Protein AF-A0A7R8WYQ8-F1 (afdb_monomer_lite)

Radius of gyration: 21.0 Å; chains: 1; bounding box: 59×42×38 Å

Secondary structure (DSSP, 8-state):
-HHHHSSTTSSSB---HHHHHHHHHHTTT-EEEEES-TTSHHHHHHHHTT-SSEEEEEE-STTHHHHTTTSEEE--TTS--S-TTSSTTSTTTTT--------PPP--HHHHHHHHHHHHHHHHHHHHHHHHHHHHTT----SEEEE----B---

Organism: NCBI: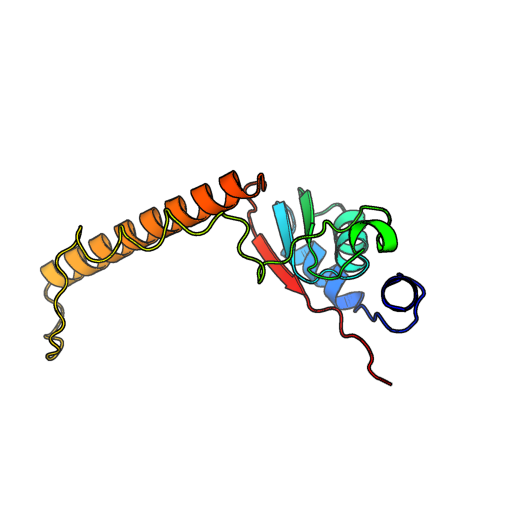txid163714

Sequence (155 aa):
WCAELSGKDSGFHGYNEPLAKALSTFLAGKRVASFGDGPGQYQQLVTEEGKVLSYAAFDGAPFAEQTSENRVKFLDLAIPHDSPEEVAMVLPQKFGLTQSGDIVPALSPAWVGLILYLWKHSVEFLRTVIQDFVSQFGLEVFDWIVSLEVAEHIP

pLDDT: mean 72.17, std 18.68, range [36.12, 96.62]

Structure (mmCIF, N/CA/C/O backbone):
data_AF-A0A7R8WYQ8-F1
#
_entry.id   AF-A0A7R8WYQ8-F1
#
loop_
_atom_site.group_PDB
_atom_site.id
_atom_site.type_symbol
_atom_site.label_atom_id
_atom_site.label_alt_id
_atom_site.label_comp_id
_atom_site.label_asym_id
_atom_site.label_entity_id
_atom_site.label_seq_id
_atom_site.pdbx_PDB_ins_code
_atom_site.Cartn_x
_atom_site.Cartn_y
_atom_site.Cartn_z
_atom_site.occupancy
_atom_site.B_iso_or_equiv
_atom_site.auth_seq_id
_atom_site.auth_comp_id
_atom_site.auth_asym_id
_atom_site.auth_atom_id
_atom_site.pdbx_PDB_model_num
ATOM 1 N N . TRP A 1 1 ? 11.428 -7.284 -20.205 1.00 46.03 1 TRP A N 1
ATOM 2 C CA . TRP A 1 1 ? 10.316 -6.371 -20.538 1.00 46.03 1 TRP A CA 1
ATOM 3 C C . TRP A 1 1 ? 9.555 -5.904 -19.303 1.00 46.03 1 TRP A C 1
ATOM 5 O O . TRP A 1 1 ? 9.931 -4.848 -18.826 1.00 46.03 1 TRP A O 1
ATOM 15 N N . CYS A 1 2 ? 8.608 -6.658 -18.708 1.00 52.94 2 CYS A N 1
ATOM 16 C CA . CYS A 1 2 ? 7.903 -6.198 -17.488 1.00 52.94 2 CYS A CA 1
ATOM 17 C C . CYS A 1 2 ? 8.869 -5.839 -16.348 1.00 52.94 2 CYS A C 1
ATOM 19 O O . CYS A 1 2 ? 8.873 -4.708 -15.906 1.00 52.94 2 CYS A O 1
ATOM 21 N N . ALA A 1 3 ? 9.803 -6.717 -15.968 1.00 55.59 3 ALA A N 1
ATOM 22 C CA . ALA A 1 3 ? 10.759 -6.404 -14.896 1.00 55.59 3 ALA A CA 1
ATOM 23 C C . ALA A 1 3 ? 11.669 -5.178 -15.165 1.00 55.59 3 ALA A C 1
ATOM 25 O O . ALA A 1 3 ? 12.119 -4.534 -14.225 1.00 55.59 3 ALA A O 1
ATOM 26 N N . GLU A 1 4 ? 11.937 -4.841 -16.433 1.00 59.12 4 GLU A N 1
ATOM 27 C CA . GLU A 1 4 ? 12.765 -3.679 -16.806 1.00 59.12 4 GLU A CA 1
ATOM 28 C C . GLU A 1 4 ? 11.949 -2.378 -16.821 1.00 59.12 4 GLU A C 1
ATOM 30 O O . GLU A 1 4 ? 12.464 -1.327 -16.448 1.00 59.12 4 GLU A O 1
ATOM 35 N N . LEU A 1 5 ? 10.673 -2.447 -17.217 1.00 60.09 5 LEU A N 1
ATOM 36 C CA . LEU A 1 5 ? 9.752 -1.307 -17.226 1.00 60.09 5 LEU A CA 1
ATOM 37 C C . LEU A 1 5 ? 9.118 -1.043 -15.859 1.00 60.09 5 LEU A C 1
ATOM 39 O O . LEU A 1 5 ? 8.778 0.094 -15.574 1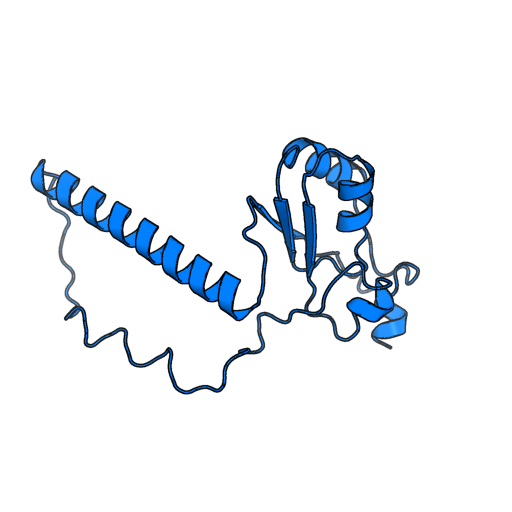.00 60.09 5 LEU A O 1
ATOM 43 N N . SER A 1 6 ? 8.980 -2.061 -15.012 1.00 59.41 6 SER A N 1
ATOM 44 C CA . SER A 1 6 ? 8.359 -1.979 -13.682 1.00 59.41 6 SER A CA 1
ATOM 45 C C . SER A 1 6 ? 9.353 -1.635 -12.567 1.00 59.41 6 SER A C 1
ATOM 47 O O . SER A 1 6 ? 8.991 -1.578 -11.394 1.00 59.41 6 SER A O 1
ATOM 49 N N . GLY A 1 7 ? 10.630 -1.433 -12.909 1.00 61.38 7 GLY A N 1
ATOM 50 C CA . GLY A 1 7 ? 11.654 -1.004 -11.961 1.00 61.38 7 GLY A CA 1
ATOM 51 C C . GLY A 1 7 ? 11.458 0.448 -11.520 1.00 61.38 7 GLY A C 1
ATOM 52 O O . GLY A 1 7 ? 10.982 1.285 -12.289 1.00 61.38 7 GLY A O 1
ATOM 53 N N . LYS A 1 8 ? 11.896 0.774 -10.297 1.00 62.09 8 LYS A N 1
ATOM 54 C CA . LYS A 1 8 ? 11.828 2.140 -9.739 1.00 62.09 8 LYS A CA 1
ATOM 55 C C . LYS A 1 8 ? 12.514 3.205 -10.613 1.00 62.09 8 LYS A C 1
ATOM 57 O O . LYS A 1 8 ? 12.090 4.353 -10.611 1.00 62.09 8 LYS A O 1
ATOM 62 N N . ASP A 1 9 ? 13.531 2.799 -11.374 1.00 66.56 9 ASP A N 1
ATOM 63 C CA . ASP A 1 9 ? 14.358 3.667 -12.224 1.00 66.56 9 ASP A CA 1
ATOM 64 C C . ASP A 1 9 ? 13.934 3.640 -13.705 1.00 66.56 9 ASP A C 1
ATOM 66 O O . ASP A 1 9 ? 14.613 4.195 -14.566 1.00 66.56 9 ASP A O 1
ATOM 70 N N . SER A 1 10 ? 12.817 2.981 -14.025 1.00 67.06 10 SER A N 1
ATOM 71 C CA . SER A 1 10 ? 12.363 2.752 -15.402 1.00 67.06 10 SER A CA 1
ATOM 72 C C . SER A 1 10 ? 11.957 4.025 -16.154 1.00 67.06 10 SER A C 1
ATOM 74 O O . SER A 1 10 ? 11.837 4.002 -17.374 1.00 67.06 10 SER A O 1
ATOM 76 N N . GLY A 1 11 ? 11.715 5.138 -15.452 1.00 62.47 11 GLY A N 1
ATOM 77 C CA . GLY A 1 11 ? 11.169 6.372 -16.031 1.00 62.47 11 GLY A CA 1
ATOM 78 C C . GLY A 1 11 ? 9.687 6.283 -16.425 1.00 62.47 11 GLY A C 1
ATOM 79 O O . GLY A 1 11 ? 9.088 7.307 -16.737 1.00 62.47 11 GLY A O 1
ATOM 80 N N . PHE A 1 12 ? 9.083 5.091 -16.361 1.00 66.38 12 PHE A N 1
ATOM 81 C CA . PHE A 1 12 ? 7.672 4.843 -16.674 1.00 66.38 12 PHE A CA 1
ATOM 82 C C . PHE A 1 12 ? 6.752 4.980 -15.456 1.00 66.38 12 PHE A C 1
ATOM 84 O O . PHE A 1 12 ? 5.539 5.035 -15.621 1.00 66.38 12 PHE A O 1
ATOM 91 N N . HIS A 1 13 ? 7.326 5.074 -14.253 1.00 67.06 13 HIS A N 1
ATOM 92 C CA . HIS A 1 13 ? 6.603 5.146 -12.987 1.00 67.06 13 HIS A CA 1
ATOM 93 C C . HIS A 1 13 ? 6.766 6.534 -12.369 1.00 67.06 13 HIS A C 1
ATOM 95 O O . HIS A 1 13 ? 7.844 6.898 -11.895 1.00 67.06 13 HIS A O 1
ATOM 101 N N . GLY A 1 14 ? 5.691 7.319 -12.396 1.00 69.12 14 GLY A N 1
ATOM 102 C CA . GLY A 1 14 ? 5.632 8.627 -11.753 1.00 69.12 14 GLY A CA 1
ATOM 103 C C . GLY A 1 14 ? 4.921 8.551 -10.406 1.00 69.12 14 GLY A C 1
ATOM 104 O O . GLY A 1 14 ? 3.852 7.963 -10.299 1.00 69.12 14 GLY A O 1
ATOM 105 N N . TYR A 1 15 ? 5.471 9.204 -9.387 1.00 81.19 15 TYR A N 1
ATOM 106 C CA . TYR A 1 15 ? 4.774 9.438 -8.122 1.00 81.19 15 TYR A CA 1
ATOM 107 C C . TYR A 1 15 ? 4.654 10.939 -7.856 1.00 81.19 15 TYR A C 1
ATOM 109 O O . TYR A 1 15 ? 5.427 11.754 -8.361 1.00 81.19 15 TYR A O 1
ATOM 117 N N . ASN A 1 16 ? 3.670 11.316 -7.043 1.00 87.12 16 ASN A N 1
ATOM 118 C CA . ASN A 1 16 ? 3.456 12.698 -6.628 1.00 87.12 16 ASN A CA 1
ATOM 119 C C . ASN A 1 16 ? 3.877 12.872 -5.161 1.00 87.12 16 ASN A C 1
ATOM 121 O O . ASN A 1 16 ? 3.155 12.470 -4.249 1.00 87.12 16 ASN A O 1
ATOM 125 N N . GLU A 1 17 ? 5.049 13.468 -4.932 1.00 88.12 17 GLU A N 1
ATOM 126 C CA . GLU A 1 17 ? 5.598 13.685 -3.585 1.00 88.12 17 GLU A CA 1
ATOM 127 C C . GLU A 1 17 ? 4.689 14.556 -2.687 1.00 88.12 17 GLU A C 1
ATOM 129 O O . GLU A 1 17 ? 4.436 14.155 -1.547 1.00 88.12 17 GLU A O 1
ATOM 134 N N . PRO A 1 18 ? 4.104 15.684 -3.158 1.00 91.94 18 PRO A N 1
ATOM 135 C CA . PRO A 1 18 ? 3.116 16.423 -2.368 1.00 91.94 18 PRO A CA 1
ATOM 136 C C . PRO A 1 18 ? 1.927 15.569 -1.912 1.00 91.94 18 PRO A C 1
ATOM 138 O O . PRO A 1 18 ? 1.482 15.699 -0.769 1.00 91.94 18 PRO A O 1
ATOM 141 N N . LEU A 1 19 ? 1.431 14.678 -2.774 1.00 91.00 19 LEU A N 1
ATOM 142 C CA . LEU A 1 19 ? 0.369 13.740 -2.424 1.00 91.00 19 LEU A CA 1
ATOM 143 C C . LEU A 1 19 ? 0.848 12.730 -1.378 1.00 91.00 19 LEU A C 1
ATOM 145 O O . LEU A 1 19 ? 0.148 12.533 -0.390 1.00 91.00 19 LEU A O 1
ATOM 149 N N . ALA A 1 20 ? 2.038 12.144 -1.536 1.00 91.56 20 ALA A N 1
ATOM 150 C CA . ALA A 1 20 ? 2.604 11.220 -0.548 1.00 91.56 20 ALA A CA 1
ATOM 151 C C . ALA A 1 20 ? 2.707 11.872 0.844 1.00 91.56 20 ALA A C 1
ATOM 153 O O . ALA A 1 20 ? 2.330 11.277 1.855 1.00 91.56 20 ALA A O 1
ATOM 154 N N . LYS A 1 21 ? 3.113 13.144 0.898 1.00 92.25 21 LYS A N 1
ATOM 155 C CA . LYS A 1 21 ? 3.186 13.922 2.142 1.00 92.25 21 LYS A CA 1
ATOM 156 C C . LYS A 1 21 ? 1.816 14.253 2.739 1.00 92.25 21 LYS A C 1
ATOM 158 O O . LYS A 1 21 ? 1.637 14.246 3.962 1.00 92.25 21 LYS A O 1
ATOM 163 N N . ALA A 1 22 ? 0.834 14.558 1.894 1.00 94.38 22 ALA A N 1
ATOM 164 C CA . ALA A 1 22 ? -0.541 14.747 2.341 1.00 94.38 22 ALA A CA 1
ATOM 165 C C . ALA A 1 22 ? -1.109 13.439 2.916 1.00 94.38 22 ALA A C 1
ATOM 167 O O . ALA A 1 22 ? -1.701 13.451 3.997 1.00 94.38 22 ALA A O 1
ATOM 168 N N . LEU A 1 23 ? -0.852 12.310 2.249 1.00 94.12 23 LEU A N 1
ATOM 169 C CA . LEU A 1 23 ? -1.259 10.976 2.688 1.00 94.12 23 LEU A CA 1
ATOM 170 C C . LEU A 1 23 ? -0.614 10.587 4.019 1.00 94.12 23 LEU A C 1
ATOM 172 O O . LEU A 1 23 ? -1.329 10.132 4.907 1.00 94.12 23 LEU A O 1
ATOM 176 N N . SER A 1 24 ? 0.686 10.829 4.218 1.00 94.44 24 SER A N 1
ATOM 177 C CA . SER A 1 24 ? 1.352 10.517 5.494 1.00 94.44 24 SER A CA 1
ATOM 178 C C . SER A 1 24 ? 0.747 11.274 6.677 1.00 94.44 24 SER A C 1
ATOM 180 O O . SER A 1 24 ? 0.675 10.760 7.792 1.00 94.44 24 SER A O 1
ATOM 182 N N . THR A 1 25 ? 0.260 12.491 6.432 1.00 95.81 25 THR A N 1
ATOM 183 C CA . THR A 1 25 ? -0.416 13.305 7.446 1.00 95.81 25 THR A CA 1
ATOM 184 C C . THR A 1 25 ? -1.851 12.834 7.674 1.00 95.81 25 THR A C 1
ATOM 186 O O . THR A 1 25 ? -2.281 12.711 8.819 1.00 95.81 25 THR A O 1
ATOM 189 N N . PHE A 1 26 ? -2.587 12.542 6.603 1.00 96.38 26 PHE A N 1
ATOM 190 C CA . PHE A 1 26 ? -3.966 12.060 6.677 1.00 96.38 26 PHE A CA 1
ATOM 191 C C . PHE A 1 26 ? -4.072 10.686 7.358 1.00 96.38 26 PHE A C 1
ATOM 193 O O . PHE A 1 26 ? -4.972 10.457 8.165 1.00 96.38 26 PHE A O 1
ATOM 200 N N . LEU A 1 27 ? -3.125 9.791 7.074 1.00 96.25 27 LEU A N 1
ATOM 201 C CA . LEU A 1 27 ? -3.077 8.415 7.576 1.00 96.25 27 LEU A CA 1
ATOM 202 C C . LEU A 1 27 ? -2.318 8.288 8.908 1.00 96.25 27 LEU A C 1
ATOM 204 O O . LEU A 1 27 ? -2.030 7.177 9.354 1.00 96.25 27 LEU A O 1
ATOM 208 N N . ALA A 1 28 ? -1.986 9.402 9.565 1.00 96.62 28 ALA A N 1
ATOM 209 C CA . ALA A 1 28 ? -1.236 9.382 10.814 1.00 96.62 28 ALA A CA 1
ATOM 210 C C . ALA A 1 28 ? -1.923 8.506 11.884 1.00 96.62 28 ALA A C 1
ATOM 212 O O . ALA A 1 28 ? -3.128 8.606 12.137 1.00 96.62 28 ALA A O 1
ATOM 213 N N . GLY A 1 29 ? -1.144 7.632 12.522 1.00 96.31 29 GLY A N 1
ATOM 214 C CA . GLY A 1 29 ? -1.619 6.697 13.539 1.00 96.31 29 GLY A CA 1
ATOM 215 C C . GLY A 1 29 ? -2.487 5.554 13.000 1.00 96.31 29 GLY A C 1
ATOM 216 O O . GLY A 1 29 ? -3.254 4.982 13.775 1.00 96.31 29 GLY A O 1
ATOM 217 N N . LYS A 1 30 ? -2.419 5.236 11.700 1.00 96.31 30 LYS A N 1
ATOM 218 C CA . LYS A 1 30 ? -3.192 4.155 11.062 1.00 96.31 30 LYS A CA 1
ATOM 219 C C . LYS A 1 30 ? -2.299 3.032 10.547 1.00 96.31 30 LYS A C 1
ATOM 221 O O . LYS A 1 30 ? -1.163 3.279 10.149 1.00 96.31 30 LYS A O 1
ATOM 226 N N . ARG A 1 31 ? -2.836 1.814 10.539 1.00 93.69 31 ARG A N 1
ATOM 227 C CA . ARG A 1 31 ? -2.328 0.666 9.776 1.00 93.69 31 ARG A CA 1
ATOM 228 C C . ARG A 1 31 ? -2.969 0.690 8.396 1.00 93.69 31 ARG A C 1
ATOM 230 O O . ARG A 1 31 ? -4.198 0.736 8.304 1.00 93.69 31 ARG A O 1
ATOM 237 N N . VAL A 1 32 ? -2.163 0.703 7.347 1.00 94.44 32 VAL A N 1
ATOM 238 C CA . VAL A 1 32 ? -2.617 0.984 5.981 1.00 94.44 32 VAL A CA 1
ATOM 239 C C . VAL A 1 32 ? -2.293 -0.187 5.065 1.00 94.44 32 VAL A C 1
ATOM 241 O O . VAL A 1 32 ? -1.165 -0.671 5.075 1.00 94.44 32 VAL A O 1
ATOM 244 N N . ALA A 1 33 ? -3.263 -0.602 4.253 1.00 93.81 33 ALA A N 1
ATOM 245 C CA . ALA A 1 33 ? -3.014 -1.401 3.058 1.00 93.81 33 ALA A CA 1
ATOM 246 C C . ALA A 1 33 ? -3.097 -0.514 1.816 1.00 93.81 33 ALA A C 1
ATOM 248 O O . ALA A 1 33 ? -4.070 0.227 1.666 1.00 93.81 33 ALA A O 1
ATOM 249 N N . SER A 1 34 ? -2.111 -0.616 0.931 1.00 93.12 34 SER A N 1
ATOM 250 C CA . SER A 1 34 ? -2.115 0.016 -0.388 1.00 93.12 34 SER A CA 1
ATOM 251 C C . SER A 1 34 ? -2.177 -1.038 -1.484 1.00 93.12 34 SER A C 1
ATOM 253 O O . SER A 1 34 ? -1.436 -2.016 -1.424 1.00 93.12 34 SER A O 1
ATOM 255 N N . PHE A 1 35 ? -3.050 -0.839 -2.469 1.00 91.81 35 PHE A N 1
ATOM 256 C CA . PHE A 1 35 ? -3.192 -1.694 -3.649 1.00 91.81 35 PHE A CA 1
ATOM 257 C C . PHE A 1 35 ? -2.896 -0.892 -4.922 1.00 91.81 35 PHE A C 1
ATOM 259 O O . PHE A 1 35 ? -3.425 0.212 -5.080 1.00 91.81 35 PHE A O 1
ATOM 266 N N . GLY A 1 36 ? -2.102 -1.471 -5.826 1.00 89.25 36 GLY A N 1
ATOM 267 C CA . GLY A 1 36 ? -1.607 -0.802 -7.040 1.00 89.25 36 GLY A CA 1
ATOM 268 C C . GLY A 1 36 ? -0.309 -0.020 -6.815 1.00 89.25 36 GLY A C 1
ATOM 269 O O . GLY A 1 36 ? 0.009 0.903 -7.557 1.00 89.25 36 GLY A O 1
ATOM 270 N N . ASP A 1 37 ? 0.439 -0.352 -5.758 1.00 89.38 37 ASP A N 1
ATOM 271 C CA . ASP A 1 37 ? 1.546 0.477 -5.269 1.00 89.38 37 ASP A CA 1
ATOM 272 C C . ASP A 1 37 ? 2.791 0.475 -6.182 1.00 89.38 37 ASP A C 1
ATOM 274 O O . ASP A 1 37 ? 3.771 1.186 -5.916 1.00 89.38 37 ASP A O 1
ATOM 278 N N . GLY A 1 38 ? 2.770 -0.320 -7.254 1.00 88.00 38 GLY A N 1
ATOM 279 C CA . GLY A 1 38 ? 3.793 -0.386 -8.282 1.00 88.00 38 GLY A CA 1
ATOM 280 C C . GLY A 1 38 ? 5.180 -0.693 -7.697 1.00 88.00 38 GLY A C 1
ATOM 281 O O . GLY A 1 38 ? 5.352 -1.704 -7.013 1.00 88.00 38 GLY A O 1
ATOM 282 N N . PRO A 1 39 ? 6.200 0.162 -7.915 1.00 87.25 39 PRO A N 1
ATOM 283 C CA . PRO A 1 39 ? 7.541 -0.031 -7.358 1.00 87.25 39 PRO A CA 1
ATOM 284 C C . PRO A 1 39 ? 7.653 0.325 -5.862 1.00 87.25 39 PRO A C 1
ATOM 286 O O . PRO A 1 39 ? 8.732 0.165 -5.271 1.00 87.25 39 PRO A O 1
ATOM 289 N N . GLY A 1 40 ? 6.573 0.817 -5.242 1.00 90.56 40 GLY A N 1
ATOM 290 C CA . GLY A 1 40 ? 6.482 1.094 -3.808 1.00 90.56 40 GLY A CA 1
ATOM 291 C C . GLY A 1 40 ? 6.966 2.478 -3.372 1.00 90.56 40 GLY A C 1
ATOM 292 O O . GLY A 1 40 ? 7.331 2.649 -2.210 1.00 90.56 40 GLY A O 1
ATOM 293 N N . GLN A 1 41 ? 7.002 3.484 -4.254 1.00 90.25 41 GLN A N 1
ATOM 294 C CA . GLN A 1 41 ? 7.431 4.839 -3.868 1.00 90.25 41 GLN A CA 1
ATOM 295 C C . GLN A 1 41 ? 6.486 5.484 -2.846 1.00 90.25 41 GLN A C 1
ATOM 297 O O . GLN A 1 41 ? 6.953 6.172 -1.938 1.00 90.25 41 GLN A O 1
ATOM 302 N N . TYR A 1 42 ? 5.173 5.251 -2.949 1.00 91.88 42 TYR A N 1
ATOM 303 C CA . TYR A 1 42 ? 4.225 5.734 -1.942 1.00 91.88 42 TYR A CA 1
ATOM 304 C C . TYR A 1 42 ? 4.446 5.051 -0.594 1.00 91.88 42 TYR A C 1
ATOM 306 O O . TYR A 1 42 ? 4.560 5.759 0.408 1.00 91.88 42 TYR A O 1
ATOM 314 N N . GLN A 1 43 ? 4.597 3.723 -0.563 1.00 93.19 43 GLN A N 1
ATOM 315 C CA . GLN A 1 43 ? 4.976 2.997 0.651 1.00 93.19 43 GLN A CA 1
ATOM 316 C C . GLN A 1 43 ? 6.239 3.574 1.292 1.00 93.19 43 GLN A C 1
ATOM 318 O O . GLN A 1 43 ? 6.233 3.860 2.491 1.00 93.19 43 GLN A O 1
ATOM 323 N N . GLN A 1 44 ? 7.294 3.796 0.505 1.00 92.44 44 GLN A N 1
ATOM 324 C CA . GLN A 1 44 ? 8.548 4.354 1.000 1.00 92.44 44 GLN A CA 1
ATOM 325 C C . GLN A 1 44 ? 8.335 5.740 1.626 1.00 92.44 44 GLN A C 1
ATOM 327 O O . GLN A 1 44 ? 8.597 5.923 2.814 1.00 92.44 44 GLN A O 1
ATOM 332 N N . LEU A 1 45 ? 7.797 6.697 0.867 1.00 92.00 45 LEU A N 1
ATOM 333 C CA . LEU A 1 45 ? 7.657 8.088 1.312 1.00 92.00 45 LEU A CA 1
ATOM 334 C C . LEU A 1 45 ? 6.690 8.240 2.493 1.00 92.00 45 LEU A C 1
ATOM 336 O O . LEU A 1 45 ? 6.938 9.019 3.414 1.00 92.00 45 LEU A O 1
ATOM 340 N N . VAL A 1 46 ? 5.579 7.499 2.489 1.00 93.44 46 VAL A N 1
ATOM 341 C CA . VAL A 1 46 ? 4.598 7.547 3.581 1.00 93.44 46 VAL A CA 1
ATOM 342 C C . VAL A 1 46 ? 5.178 6.948 4.864 1.00 93.44 46 VAL A C 1
ATOM 344 O O . VAL A 1 46 ? 4.907 7.465 5.952 1.00 93.44 46 VAL A O 1
ATOM 347 N N . THR A 1 47 ? 5.991 5.895 4.751 1.00 92.62 47 THR A N 1
ATOM 348 C CA . THR A 1 47 ? 6.614 5.235 5.907 1.00 92.62 47 THR A CA 1
ATOM 349 C C . THR A 1 47 ? 7.794 6.038 6.460 1.00 92.62 47 THR A C 1
ATOM 351 O O . THR A 1 47 ? 7.925 6.149 7.678 1.00 92.62 47 THR A O 1
ATOM 354 N N . GLU A 1 48 ? 8.615 6.656 5.604 1.00 92.62 48 GLU A N 1
ATOM 355 C CA . GLU A 1 48 ? 9.765 7.490 6.006 1.00 92.62 48 GLU A CA 1
ATOM 356 C C . GLU A 1 48 ? 9.361 8.708 6.852 1.00 92.62 48 GLU A C 1
ATOM 358 O O . GLU A 1 48 ? 10.098 9.115 7.750 1.00 92.62 48 GLU A O 1
ATOM 363 N N . GLU A 1 49 ? 8.163 9.255 6.635 1.00 89.75 49 GLU A N 1
ATOM 364 C CA . GLU A 1 49 ? 7.603 10.331 7.465 1.00 89.75 49 GLU A CA 1
ATOM 365 C C . GLU A 1 49 ? 7.315 9.889 8.916 1.00 89.75 49 GLU A C 1
ATOM 367 O O . GLU A 1 49 ? 7.129 10.739 9.789 1.00 89.75 49 GLU A O 1
ATOM 372 N N . GLY A 1 50 ? 7.254 8.579 9.193 1.00 88.56 50 GLY A N 1
ATOM 373 C CA . GLY A 1 50 ? 7.133 8.014 10.544 1.00 88.56 50 GLY A CA 1
ATOM 374 C C . GLY A 1 50 ? 5.793 8.268 11.243 1.00 88.56 50 GLY A C 1
ATOM 375 O O . GLY A 1 50 ? 5.690 8.118 12.460 1.00 88.56 50 GLY A O 1
ATOM 376 N N . LYS A 1 51 ? 4.766 8.693 10.498 1.00 93.38 51 LYS A N 1
ATOM 377 C CA . LYS A 1 51 ? 3.447 9.060 11.045 1.00 93.38 51 LYS A CA 1
ATOM 378 C C . LYS A 1 51 ? 2.458 7.899 11.075 1.00 93.38 51 LYS A C 1
ATOM 380 O O . LYS A 1 51 ? 1.561 7.901 11.915 1.00 93.38 51 LYS A O 1
ATOM 385 N N . VAL A 1 52 ? 2.577 6.942 10.156 1.00 95.31 52 VAL A N 1
ATOM 386 C CA . VAL A 1 52 ? 1.707 5.754 10.074 1.00 95.31 52 VAL A CA 1
ATOM 387 C C . VAL A 1 52 ? 2.173 4.667 11.052 1.00 95.31 52 VAL A C 1
ATOM 389 O O . VAL A 1 52 ? 3.349 4.613 11.396 1.00 95.31 52 VAL A O 1
ATOM 392 N N . LEU A 1 53 ? 1.262 3.805 11.518 1.00 93.62 53 LEU A N 1
ATOM 393 C CA . LEU A 1 53 ? 1.610 2.676 12.400 1.00 93.62 53 LEU A CA 1
ATOM 394 C C . LEU A 1 53 ? 2.215 1.504 11.618 1.00 93.62 53 LEU A C 1
ATOM 396 O O . LEU A 1 53 ? 3.198 0.917 12.059 1.00 93.62 53 LEU A O 1
ATOM 400 N N . SER A 1 54 ? 1.618 1.163 10.476 1.00 93.75 54 SER A N 1
ATOM 401 C CA . SER A 1 54 ? 2.140 0.190 9.511 1.00 93.75 54 SER A CA 1
ATOM 402 C C . SER A 1 54 ? 1.648 0.542 8.108 1.00 93.75 54 SER A C 1
ATOM 404 O O . SER A 1 54 ? 0.614 1.201 7.953 1.00 93.75 54 SER A O 1
ATOM 406 N N . TYR A 1 55 ? 2.392 0.109 7.092 1.00 94.69 55 TYR A N 1
ATOM 407 C CA . TYR A 1 55 ? 2.023 0.261 5.689 1.00 94.69 55 TYR A CA 1
ATOM 408 C C . TYR A 1 55 ? 2.390 -1.020 4.933 1.00 94.69 55 TYR A C 1
ATOM 410 O O . TYR A 1 55 ? 3.570 -1.319 4.735 1.00 94.69 55 TYR A O 1
ATOM 418 N N . ALA A 1 56 ? 1.381 -1.784 4.521 1.00 94.19 56 ALA A N 1
ATOM 419 C CA . ALA A 1 56 ? 1.537 -2.935 3.642 1.00 94.19 56 ALA A CA 1
ATOM 420 C C . ALA A 1 56 ? 1.176 -2.534 2.211 1.00 94.19 56 ALA A C 1
ATOM 422 O O . ALA A 1 56 ? 0.118 -1.954 1.980 1.00 94.19 56 ALA A O 1
ATOM 423 N N . ALA A 1 57 ? 2.046 -2.853 1.263 1.00 93.56 57 ALA A N 1
ATOM 424 C CA . ALA A 1 57 ? 1.863 -2.526 -0.142 1.00 93.56 57 ALA A CA 1
ATOM 425 C C . ALA A 1 57 ? 1.660 -3.793 -0.969 1.00 93.56 57 ALA A C 1
ATOM 427 O O . ALA A 1 57 ? 2.357 -4.791 -0.759 1.00 93.56 57 ALA A O 1
ATOM 428 N N . PHE A 1 58 ? 0.724 -3.727 -1.908 1.00 92.62 58 PHE A N 1
ATOM 429 C CA . PHE A 1 58 ? 0.317 -4.821 -2.774 1.00 92.62 58 PHE A CA 1
ATOM 430 C C . PHE A 1 58 ? 0.203 -4.355 -4.221 1.00 92.62 58 PHE A C 1
ATOM 432 O O . PHE A 1 58 ? -0.263 -3.244 -4.486 1.00 92.62 58 PHE A O 1
ATOM 439 N N . ASP A 1 59 ? 0.574 -5.226 -5.153 1.00 90.75 59 ASP A N 1
ATOM 440 C CA . ASP A 1 59 ? 0.414 -4.979 -6.583 1.00 90.75 59 ASP A CA 1
ATOM 441 C C . ASP A 1 59 ? 0.176 -6.284 -7.358 1.00 90.75 59 ASP A C 1
ATOM 443 O O . ASP A 1 59 ? 0.675 -7.348 -6.979 1.00 90.75 59 ASP A O 1
ATOM 447 N N . GLY A 1 60 ? -0.611 -6.201 -8.431 1.00 88.69 60 GLY A N 1
ATOM 448 C CA . GLY A 1 60 ? -0.917 -7.326 -9.318 1.00 88.69 60 GLY A CA 1
ATOM 449 C C . GLY A 1 60 ? 0.133 -7.550 -10.411 1.00 88.69 60 GLY A C 1
ATOM 450 O O . GLY A 1 60 ? 0.044 -8.529 -11.151 1.00 88.69 60 GLY A O 1
ATOM 451 N N . ALA A 1 61 ? 1.131 -6.673 -10.541 1.00 85.56 61 ALA A N 1
ATOM 452 C CA . ALA A 1 61 ? 2.200 -6.799 -11.516 1.00 85.56 61 ALA A CA 1
ATOM 453 C C . ALA A 1 61 ? 3.064 -8.037 -11.216 1.00 85.56 61 ALA A C 1
ATOM 455 O O . ALA A 1 61 ? 3.641 -8.157 -10.125 1.00 85.56 61 ALA A O 1
ATOM 456 N N . PRO A 1 62 ? 3.237 -8.952 -12.188 1.00 79.56 62 PRO A N 1
ATOM 457 C CA . PRO A 1 62 ? 4.214 -10.023 -12.069 1.00 79.56 62 PRO A CA 1
ATOM 458 C C . PRO A 1 62 ? 5.582 -9.408 -11.755 1.00 79.56 62 PRO A C 1
ATOM 460 O O . PRO A 1 62 ? 6.006 -8.479 -12.439 1.00 79.56 62 PRO A O 1
ATOM 463 N N . PHE A 1 63 ? 6.271 -9.931 -10.737 1.00 83.38 63 PHE A N 1
ATOM 464 C CA . PHE A 1 63 ? 7.573 -9.447 -10.248 1.00 83.38 63 PHE A CA 1
ATOM 465 C C . PHE A 1 63 ? 7.564 -8.186 -9.367 1.00 83.38 63 PHE A C 1
ATOM 467 O O . PHE A 1 63 ? 8.655 -7.725 -9.033 1.00 83.38 63 PHE A O 1
ATOM 474 N N . ALA A 1 64 ? 6.405 -7.686 -8.916 1.00 84.50 64 ALA A N 1
ATOM 475 C CA . ALA A 1 64 ? 6.321 -6.539 -7.996 1.00 84.50 64 ALA A CA 1
ATOM 476 C C . ALA A 1 64 ? 7.274 -6.657 -6.788 1.00 84.50 64 ALA A C 1
ATOM 478 O O . ALA A 1 64 ? 7.973 -5.708 -6.442 1.00 84.50 64 ALA A O 1
ATOM 479 N N . GLU A 1 65 ? 7.397 -7.847 -6.195 1.00 88.25 65 GLU A N 1
ATOM 480 C CA . GLU A 1 65 ? 8.329 -8.102 -5.086 1.00 88.25 65 GLU A CA 1
ATOM 481 C C . GLU A 1 65 ? 9.794 -7.919 -5.487 1.00 88.25 65 GLU A C 1
ATOM 483 O O . GLU A 1 65 ? 10.590 -7.356 -4.742 1.00 88.25 65 GLU A O 1
ATOM 488 N N . GLN A 1 66 ? 10.174 -8.356 -6.684 1.00 86.62 66 GLN A N 1
ATOM 489 C CA . GLN A 1 66 ? 11.557 -8.281 -7.150 1.00 86.62 66 GLN A CA 1
ATOM 490 C C . GLN A 1 66 ? 11.924 -6.850 -7.544 1.00 86.62 66 GLN A C 1
ATOM 492 O O . GLN A 1 66 ? 12.992 -6.363 -7.175 1.00 86.62 66 GLN A O 1
ATOM 497 N N . THR A 1 67 ? 11.036 -6.161 -8.264 1.00 83.94 67 THR A N 1
ATOM 498 C CA . THR A 1 67 ? 11.275 -4.797 -8.760 1.00 83.94 67 THR A CA 1
ATOM 499 C C . THR A 1 67 ? 11.194 -3.746 -7.657 1.00 83.94 67 THR A C 1
ATOM 501 O O . THR A 1 67 ? 11.803 -2.681 -7.777 1.00 83.94 67 THR A O 1
ATOM 504 N N . SER A 1 68 ? 10.502 -4.058 -6.560 1.00 87.19 68 SER A N 1
ATOM 505 C CA . SER A 1 68 ? 10.390 -3.205 -5.377 1.00 87.19 68 SER A CA 1
ATOM 506 C C . SER A 1 68 ? 11.350 -3.582 -4.242 1.00 87.19 68 SER A C 1
ATOM 508 O O . SER A 1 68 ? 11.252 -3.011 -3.161 1.00 87.19 68 SER A O 1
ATOM 510 N N . GLU A 1 69 ? 12.287 -4.519 -4.436 1.00 89.88 69 GLU A N 1
ATOM 511 C CA . GLU A 1 69 ? 13.185 -5.001 -3.366 1.00 89.88 69 GLU A CA 1
ATOM 512 C C . GLU A 1 69 ? 12.409 -5.523 -2.126 1.00 89.88 69 GLU A C 1
ATOM 514 O O . GLU A 1 69 ? 12.819 -5.333 -0.982 1.00 89.88 69 GLU A O 1
ATOM 519 N N . ASN A 1 70 ? 11.282 -6.204 -2.358 1.00 90.50 70 ASN A N 1
ATOM 520 C CA . ASN A 1 70 ? 10.308 -6.729 -1.388 1.00 90.50 70 ASN A CA 1
ATOM 521 C C . ASN A 1 70 ? 9.531 -5.669 -0.591 1.00 90.50 70 ASN A C 1
ATOM 523 O O . ASN A 1 70 ? 8.929 -5.989 0.437 1.00 90.50 70 ASN A O 1
ATOM 527 N N . ARG A 1 71 ? 9.515 -4.414 -1.049 1.00 91.19 71 ARG A N 1
ATOM 528 C CA . ARG A 1 71 ? 8.648 -3.372 -0.480 1.00 91.19 71 ARG A CA 1
ATOM 529 C C . ARG A 1 71 ? 7.168 -3.639 -0.753 1.00 91.19 71 ARG A C 1
ATOM 531 O O . ARG A 1 71 ? 6.342 -3.419 0.129 1.00 91.19 71 ARG A O 1
ATOM 538 N N . VAL A 1 72 ? 6.856 -4.131 -1.948 1.00 91.50 72 VAL A N 1
ATOM 539 C CA . VAL A 1 72 ? 5.499 -4.389 -2.440 1.00 91.50 72 VAL A CA 1
ATOM 540 C C . VAL A 1 72 ? 5.317 -5.886 -2.649 1.00 91.50 72 VAL A C 1
ATOM 542 O O . VAL A 1 72 ? 6.125 -6.517 -3.327 1.00 91.50 72 VAL A O 1
ATOM 545 N N . LYS A 1 73 ? 4.268 -6.459 -2.058 1.00 92.06 73 LYS A N 1
ATOM 546 C CA . LYS A 1 73 ? 3.925 -7.878 -2.192 1.00 92.06 73 LYS A CA 1
ATOM 547 C C . LYS A 1 73 ? 3.087 -8.117 -3.438 1.00 92.06 73 LYS A C 1
ATOM 549 O O . LYS A 1 73 ? 2.223 -7.310 -3.773 1.00 92.06 73 LYS A O 1
ATOM 554 N N . PHE A 1 74 ? 3.294 -9.256 -4.086 1.00 89.94 74 PHE A N 1
ATOM 555 C CA . PHE A 1 74 ? 2.429 -9.661 -5.185 1.00 89.94 74 PHE A CA 1
ATOM 556 C C . PHE A 1 74 ? 1.058 -10.084 -4.644 1.00 89.94 74 PHE A C 1
ATOM 558 O O . PHE A 1 74 ? 0.970 -10.960 -3.782 1.00 89.94 74 PHE A O 1
ATOM 565 N N . LEU A 1 75 ? -0.007 -9.470 -5.153 1.00 87.88 75 LEU A N 1
ATOM 566 C CA . LEU A 1 75 ? -1.385 -9.854 -4.869 1.00 87.88 75 LEU A CA 1
ATOM 567 C C . LEU A 1 75 ? -2.281 -9.440 -6.036 1.00 87.88 75 LEU A C 1
ATOM 569 O O . LEU A 1 75 ? -2.689 -8.286 -6.155 1.00 87.88 75 LEU A O 1
ATOM 573 N N . ASP A 1 76 ? -2.614 -10.410 -6.879 1.00 84.38 76 ASP A N 1
ATOM 574 C CA . ASP A 1 76 ? -3.558 -10.214 -7.973 1.00 84.38 76 ASP A CA 1
ATOM 575 C C . ASP A 1 76 ? -4.982 -10.540 -7.508 1.00 84.38 76 ASP A C 1
ATOM 577 O O . ASP A 1 76 ? -5.361 -11.705 -7.405 1.00 84.38 76 ASP A O 1
ATOM 581 N N . LEU A 1 77 ? -5.781 -9.511 -7.226 1.00 79.56 77 LEU A N 1
ATOM 582 C CA . LEU A 1 77 ? -7.177 -9.667 -6.801 1.00 79.56 77 LEU A CA 1
ATOM 583 C C . LEU A 1 77 ? -8.100 -10.220 -7.903 1.00 79.56 77 LEU A C 1
ATOM 585 O O . LEU A 1 77 ? -9.222 -10.626 -7.597 1.00 79.56 77 LEU A O 1
ATOM 589 N N . ALA A 1 78 ? -7.672 -10.220 -9.169 1.00 78.19 78 ALA A N 1
ATOM 590 C CA . ALA A 1 78 ? -8.448 -10.764 -10.281 1.00 78.19 78 ALA A CA 1
ATOM 591 C C . ALA A 1 78 ? -8.282 -12.284 -10.425 1.00 78.19 78 ALA A C 1
ATOM 593 O O . ALA A 1 78 ? -9.122 -12.937 -11.052 1.00 78.19 78 ALA A O 1
ATOM 594 N N . ILE A 1 79 ? -7.231 -12.858 -9.833 1.00 73.12 79 ILE A N 1
ATOM 595 C CA . ILE A 1 79 ? -7.066 -14.305 -9.749 1.00 73.12 79 ILE A CA 1
ATOM 596 C C . ILE A 1 79 ? -7.836 -14.791 -8.515 1.00 73.12 79 ILE A C 1
ATOM 598 O O . ILE A 1 79 ? -7.534 -14.367 -7.402 1.00 73.12 79 ILE A O 1
ATOM 602 N N . PRO A 1 80 ? -8.836 -15.676 -8.664 1.00 63.84 80 PRO A N 1
ATOM 603 C CA . PRO A 1 80 ? -9.461 -16.307 -7.512 1.00 63.84 80 PRO A CA 1
ATOM 604 C C . PRO A 1 80 ? -8.415 -17.168 -6.797 1.00 63.84 80 PRO A C 1
ATOM 606 O O . PRO A 1 80 ? -7.890 -18.123 -7.367 1.00 63.84 80 PRO A O 1
ATOM 609 N N . HIS A 1 81 ? -8.108 -16.823 -5.548 1.00 55.97 81 HIS A N 1
ATOM 610 C CA . HIS A 1 81 ? -7.107 -17.528 -4.735 1.00 55.97 81 HIS A CA 1
ATOM 611 C C . HIS A 1 81 ? -7.674 -18.746 -3.986 1.00 55.97 81 HIS A C 1
ATOM 613 O O . HIS A 1 81 ? -6.999 -19.305 -3.128 1.00 55.97 81 HIS A O 1
ATOM 619 N N . ASP A 1 82 ? -8.866 -19.210 -4.381 1.00 55.38 82 ASP A N 1
ATOM 620 C CA . ASP A 1 82 ? -9.486 -20.453 -3.918 1.00 55.38 82 ASP A CA 1
ATOM 621 C C . ASP A 1 82 ? -9.727 -21.433 -5.068 1.00 55.38 82 ASP A C 1
ATOM 623 O O . ASP A 1 82 ? -10.193 -21.067 -6.150 1.00 55.38 82 ASP A O 1
ATOM 627 N N . SER A 1 83 ? -9.506 -22.719 -4.794 1.00 42.66 83 SER A N 1
ATOM 628 C CA . SER A 1 83 ? -10.105 -23.806 -5.569 1.00 42.66 83 SER A CA 1
ATOM 629 C C . SER A 1 83 ? -11.640 -23.641 -5.615 1.00 42.66 83 SER A C 1
ATOM 631 O O . SER A 1 83 ? -12.257 -23.426 -4.571 1.00 42.66 83 SER A O 1
ATOM 633 N N . PRO A 1 84 ? -12.283 -23.756 -6.787 1.00 42.16 84 PRO A N 1
ATOM 634 C CA . PRO A 1 84 ? -13.561 -23.098 -7.081 1.00 42.16 84 PRO A CA 1
ATOM 635 C C . PRO A 1 84 ? -14.846 -23.792 -6.570 1.00 42.16 8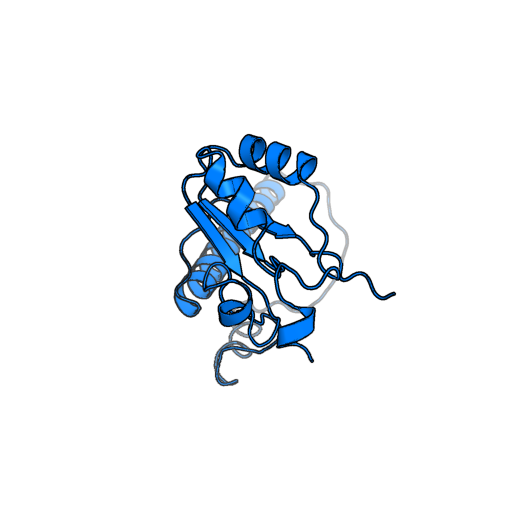4 PRO A C 1
ATOM 637 O O . PRO A 1 84 ? -15.849 -23.757 -7.278 1.00 42.16 84 PRO A O 1
ATOM 640 N N . GLU A 1 85 ? -14.894 -24.397 -5.376 1.00 43.66 85 GLU A N 1
ATOM 641 C CA . GLU A 1 85 ? -16.074 -25.216 -4.999 1.00 43.66 85 GLU A CA 1
ATOM 642 C C . GLU A 1 85 ? -16.924 -24.780 -3.787 1.00 43.66 85 GLU A C 1
ATOM 644 O O . GLU A 1 85 ? -18.095 -25.152 -3.756 1.00 43.66 85 GLU A O 1
ATOM 649 N N . GLU A 1 86 ? -16.479 -23.945 -2.839 1.00 44.69 86 GLU A N 1
ATOM 650 C CA . GLU A 1 86 ? -17.261 -23.792 -1.583 1.00 44.69 86 GLU A CA 1
ATOM 651 C C . GLU A 1 86 ? -18.052 -22.486 -1.378 1.00 44.69 86 GLU A C 1
ATOM 653 O O . GLU A 1 86 ? -18.992 -22.470 -0.581 1.00 44.69 86 GLU A O 1
ATOM 658 N N . VAL A 1 87 ? -17.790 -21.398 -2.110 1.00 45.78 87 VAL A N 1
ATOM 659 C CA . VAL A 1 87 ? -18.375 -20.087 -1.735 1.00 45.78 87 VAL A CA 1
ATOM 660 C C . VAL A 1 87 ? -19.687 -19.753 -2.471 1.00 45.78 87 VAL A C 1
AT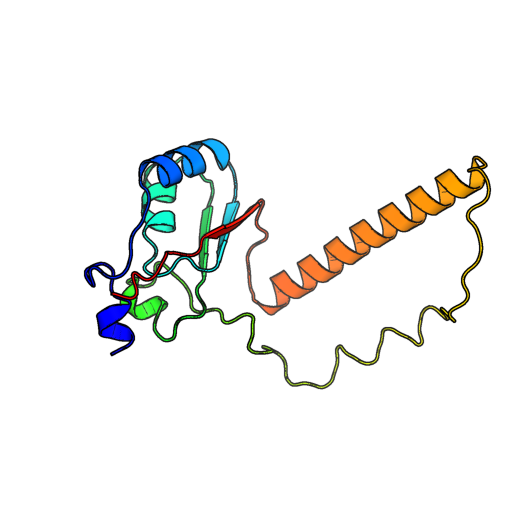OM 662 O O . VAL A 1 87 ? -20.532 -19.021 -1.954 1.00 45.78 87 VAL A O 1
ATOM 665 N N . ALA A 1 88 ? -19.941 -20.335 -3.648 1.00 40.03 88 ALA A N 1
ATOM 666 C CA . ALA A 1 88 ? -21.071 -19.927 -4.494 1.00 40.03 88 ALA A CA 1
ATOM 667 C C . ALA A 1 88 ? -22.434 -20.565 -4.138 1.00 40.03 88 ALA A C 1
ATOM 669 O O . ALA A 1 88 ? -23.468 -20.099 -4.620 1.00 40.03 88 ALA A O 1
ATOM 670 N N . MET A 1 89 ? -22.484 -21.606 -3.296 1.00 36.12 89 MET A N 1
ATOM 671 C CA . MET A 1 89 ? -23.710 -22.404 -3.101 1.00 36.12 89 MET A CA 1
ATOM 672 C C . MET A 1 89 ? -24.497 -22.151 -1.804 1.00 36.12 89 MET A C 1
ATOM 674 O O . MET A 1 89 ? -25.577 -22.716 -1.634 1.00 36.12 89 MET A O 1
ATOM 678 N N . VAL A 1 90 ? -24.031 -21.285 -0.899 1.00 43.19 90 VAL A N 1
ATOM 679 C CA . VAL A 1 90 ? -24.685 -21.099 0.418 1.00 43.19 90 VAL A CA 1
ATOM 680 C C . VAL A 1 90 ? -25.742 -19.979 0.421 1.00 43.19 90 VAL A C 1
ATOM 682 O O . VAL A 1 90 ? -26.595 -19.920 1.310 1.00 43.19 90 VAL A O 1
ATOM 685 N N . LEU A 1 91 ? -25.739 -19.091 -0.577 1.00 43.38 91 LEU A N 1
ATOM 686 C CA . LEU A 1 91 ? -26.427 -17.799 -0.462 1.00 43.38 91 LEU A CA 1
ATOM 687 C C . LEU A 1 91 ? -27.942 -17.792 -0.775 1.00 43.38 91 LEU A C 1
ATOM 689 O O . LEU A 1 91 ? -28.667 -17.123 -0.038 1.00 43.38 91 LEU A O 1
ATOM 693 N N . PRO A 1 92 ? -28.497 -18.535 -1.756 1.00 40.97 92 PRO A N 1
ATOM 694 C CA . PRO A 1 92 ? -29.935 -18.431 -2.046 1.00 40.97 92 PRO A CA 1
ATOM 695 C C . PRO A 1 92 ? -30.839 -19.272 -1.129 1.00 40.97 92 PRO A C 1
ATOM 697 O O . PRO A 1 92 ? -31.998 -18.921 -0.916 1.00 40.97 92 PRO A O 1
ATOM 700 N N . GLN A 1 93 ? -30.346 -20.385 -0.573 1.00 40.06 93 GLN A N 1
ATOM 701 C CA . GLN A 1 93 ? -31.205 -21.340 0.147 1.00 40.06 93 GLN A CA 1
ATOM 702 C C . GLN A 1 93 ? -31.449 -20.983 1.618 1.00 40.06 93 GLN A C 1
ATOM 704 O O . GLN A 1 93 ? -32.446 -21.419 2.189 1.00 40.06 93 GLN A O 1
ATOM 709 N N . LYS A 1 94 ? -30.582 -20.175 2.242 1.00 43.78 94 LYS A N 1
ATOM 710 C CA . LYS A 1 94 ? -30.661 -19.907 3.688 1.00 43.78 94 LYS A CA 1
ATOM 711 C C . LYS A 1 94 ? -31.616 -18.769 4.070 1.00 43.78 94 LYS A C 1
ATOM 713 O O . LYS A 1 94 ? -32.026 -18.700 5.224 1.00 43.78 94 LYS A O 1
ATOM 718 N N . PHE A 1 95 ? -31.987 -17.902 3.121 1.00 45.66 95 PHE A N 1
ATOM 719 C CA . PHE A 1 95 ? -32.750 -16.676 3.410 1.00 45.66 95 PHE A CA 1
ATOM 720 C C . PHE A 1 95 ? -34.068 -16.514 2.640 1.00 45.66 95 PHE A C 1
ATOM 722 O O . PHE A 1 95 ? -34.789 -15.558 2.903 1.00 45.66 95 PHE A O 1
ATOM 729 N N . GLY A 1 96 ? -34.427 -17.437 1.738 1.00 39.41 96 GLY A N 1
ATOM 730 C CA . GLY A 1 96 ? -35.782 -17.512 1.170 1.00 39.41 96 GLY A CA 1
ATOM 731 C C . GLY A 1 96 ? -36.283 -16.246 0.458 1.00 39.41 96 GLY A C 1
ATOM 732 O O . GLY A 1 96 ? -37.488 -16.008 0.417 1.00 39.41 96 GLY A O 1
ATOM 733 N N . LEU A 1 97 ? -35.391 -15.418 -0.092 1.00 43.34 97 LEU A N 1
ATOM 734 C CA . LEU A 1 97 ? -35.778 -14.172 -0.750 1.00 43.34 97 LEU A CA 1
ATOM 735 C C . LEU A 1 97 ? -36.223 -14.454 -2.190 1.00 43.34 97 LEU A C 1
ATOM 737 O O . LEU A 1 97 ? -35.406 -14.684 -3.079 1.00 43.34 97 LEU A O 1
ATOM 741 N N . THR A 1 98 ? -37.537 -14.433 -2.412 1.00 40.09 98 THR A N 1
ATOM 742 C CA . THR A 1 98 ? -38.130 -14.351 -3.752 1.00 40.09 98 THR A CA 1
ATOM 743 C C . THR A 1 98 ? -38.385 -12.890 -4.107 1.00 40.09 98 THR A C 1
ATOM 745 O O . THR A 1 98 ? -38.745 -12.079 -3.255 1.00 40.09 98 THR A O 1
ATOM 748 N N . GLN A 1 99 ? -38.134 -12.540 -5.370 1.00 51.34 99 GLN A N 1
ATOM 749 C CA . GLN A 1 99 ? -38.368 -11.196 -5.885 1.00 51.34 99 GLN A CA 1
ATOM 750 C C . GLN A 1 99 ? -39.865 -10.873 -5.893 1.00 51.34 99 GLN A C 1
ATOM 752 O O . GLN A 1 99 ? -40.637 -11.564 -6.551 1.00 51.34 99 GLN A O 1
ATOM 757 N N . SER A 1 100 ? -40.248 -9.752 -5.289 1.00 41.06 100 SER A N 1
ATOM 758 C CA . SER A 1 100 ? -41.321 -8.920 -5.833 1.00 41.06 100 SER A CA 1
ATOM 759 C C . SER A 1 100 ? -41.157 -7.488 -5.343 1.00 41.06 100 SER A C 1
ATOM 761 O O . SER A 1 100 ? -41.039 -7.248 -4.141 1.00 41.06 100 SER A O 1
ATOM 763 N N . GLY A 1 101 ? -41.137 -6.546 -6.284 1.00 55.84 101 GLY A N 1
ATOM 764 C CA . GLY A 1 101 ? -41.294 -5.135 -5.972 1.00 55.84 101 GLY A CA 1
ATOM 765 C C . GLY A 1 101 ? -42.700 -4.846 -5.452 1.00 55.84 101 GLY A C 1
ATOM 766 O O . GLY A 1 101 ? -43.637 -5.541 -5.821 1.00 55.84 101 GLY A O 1
ATOM 767 N N . ASP A 1 102 ? -42.804 -3.850 -4.574 1.00 39.62 102 ASP A N 1
ATOM 768 C CA . ASP A 1 102 ? -43.804 -2.781 -4.639 1.00 39.62 102 ASP A CA 1
ATOM 769 C C . ASP A 1 102 ? -43.571 -1.748 -3.515 1.00 39.62 102 ASP A C 1
ATOM 771 O O . ASP A 1 102 ? -43.282 -2.086 -2.371 1.00 39.62 102 ASP A O 1
ATOM 775 N N . ILE A 1 103 ? -43.646 -0.475 -3.922 1.00 49.66 103 ILE A N 1
ATOM 776 C CA . ILE A 1 103 ? -43.957 0.780 -3.207 1.00 49.66 103 ILE A CA 1
ATOM 777 C C . ILE A 1 103 ? -43.624 0.857 -1.698 1.00 49.66 103 ILE A C 1
ATOM 779 O O . ILE A 1 103 ? -44.292 0.271 -0.852 1.00 49.66 103 ILE A O 1
ATOM 783 N N . VAL A 1 104 ? -42.665 1.729 -1.354 1.00 46.50 104 VAL A N 1
ATOM 784 C CA . VAL A 1 104 ? -42.289 2.098 0.025 1.00 46.50 104 VAL A CA 1
ATOM 785 C C . VAL A 1 104 ? -43.426 2.885 0.709 1.00 46.50 104 VAL A C 1
ATOM 787 O O . VAL A 1 104 ? -43.722 3.999 0.269 1.00 46.50 104 VAL A O 1
ATOM 790 N N . PRO A 1 105 ? -44.061 2.392 1.793 1.00 46.69 105 PRO A N 1
ATOM 791 C CA . PRO A 1 105 ? -44.983 3.200 2.580 1.00 46.69 105 PRO A CA 1
ATOM 792 C C . PRO A 1 105 ? -44.211 4.045 3.605 1.00 46.69 105 PRO A C 1
ATOM 794 O O . PRO A 1 105 ? -43.112 3.689 4.032 1.00 46.69 105 PRO A O 1
ATOM 797 N N . ALA A 1 106 ? -44.793 5.176 4.014 1.00 53.19 106 ALA A N 1
ATOM 798 C CA . ALA A 1 106 ? -44.211 6.084 5.002 1.00 53.19 106 ALA A CA 1
ATOM 799 C C . ALA A 1 106 ? -43.731 5.333 6.265 1.00 53.19 106 ALA A C 1
ATOM 801 O O . ALA A 1 106 ? -44.457 4.514 6.836 1.00 53.19 106 ALA A O 1
ATOM 802 N N . LEU A 1 107 ? -42.488 5.615 6.675 1.00 53.44 107 LEU A N 1
ATOM 803 C CA . LEU A 1 107 ? -41.746 4.897 7.714 1.00 53.44 107 LEU A CA 1
ATOM 804 C C . LEU A 1 107 ? -42.426 5.015 9.085 1.00 53.44 107 LEU A C 1
ATOM 806 O O . LEU A 1 107 ? -42.177 5.946 9.848 1.00 53.44 107 LEU A O 1
ATOM 810 N N . SER A 1 108 ? -43.270 4.041 9.424 1.00 56.00 108 SER A N 1
ATOM 811 C CA . SER A 1 108 ? -43.678 3.826 10.815 1.00 56.00 108 SER A CA 1
ATOM 812 C C . SER A 1 108 ? -42.453 3.463 11.685 1.00 56.00 108 SER A C 1
ATOM 814 O O . SER A 1 108 ? -41.471 2.928 11.160 1.00 56.00 108 SER A O 1
ATOM 816 N N . PRO A 1 109 ? -42.484 3.677 13.015 1.00 63.62 109 PRO A N 1
ATOM 817 C CA . PRO A 1 109 ? -41.374 3.329 13.913 1.00 63.62 109 PRO A CA 1
ATOM 818 C C . PRO A 1 109 ? -40.891 1.870 13.803 1.00 63.62 109 PRO A C 1
ATOM 820 O O . PRO A 1 109 ? -39.711 1.590 14.009 1.00 63.62 109 PRO A O 1
ATOM 823 N N . ALA A 1 110 ? -41.773 0.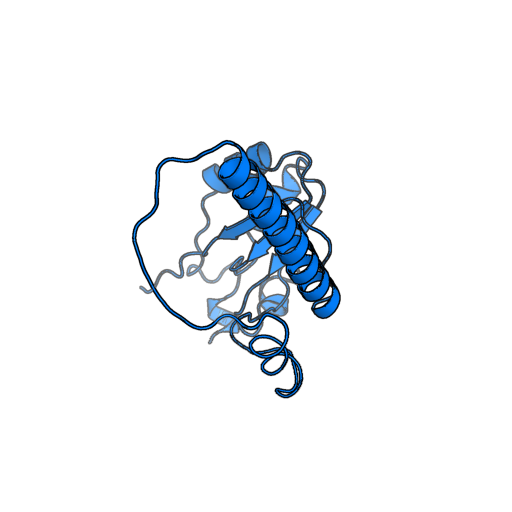945 13.413 1.00 56.94 110 ALA A N 1
ATOM 824 C CA . ALA A 1 110 ? -41.423 -0.454 13.172 1.00 56.94 110 ALA A CA 1
ATOM 825 C C . ALA A 1 110 ? -40.492 -0.637 11.955 1.00 56.94 110 ALA A C 1
ATOM 827 O O . ALA A 1 110 ? -39.588 -1.471 11.991 1.00 56.94 110 ALA A O 1
ATOM 828 N N . TRP A 1 111 ? -40.650 0.182 10.909 1.00 50.50 111 TRP A N 1
ATOM 829 C CA . TRP A 1 111 ? -39.776 0.157 9.732 1.00 50.50 111 TRP A CA 1
ATOM 830 C C . TRP A 1 111 ? -38.392 0.728 10.028 1.00 50.50 111 TRP A C 1
ATOM 832 O O . TRP A 1 111 ? -37.404 0.202 9.527 1.00 50.50 111 TRP A O 1
ATOM 842 N N . VAL A 1 112 ? -38.293 1.738 10.897 1.00 64.69 112 VAL A N 1
ATOM 843 C CA . VAL A 1 112 ? -36.995 2.246 11.375 1.00 64.69 112 VAL A CA 1
ATOM 844 C C . VAL A 1 112 ? -36.251 1.157 12.150 1.00 64.69 112 VAL A C 1
ATOM 846 O O . VAL A 1 112 ? -35.067 0.936 11.909 1.00 64.69 112 VAL A O 1
ATOM 849 N N . GLY A 1 113 ? -36.950 0.420 13.020 1.00 65.81 113 GLY A N 1
ATOM 850 C CA . GLY A 1 113 ? -36.376 -0.721 13.737 1.00 65.81 113 GLY A CA 1
ATOM 851 C C . GLY A 1 113 ? -35.863 -1.815 12.797 1.00 65.81 113 GLY A C 1
ATOM 852 O O . GLY A 1 113 ? -34.747 -2.299 12.979 1.00 65.81 113 GLY A O 1
ATOM 853 N N . LEU A 1 114 ? -36.631 -2.156 11.757 1.00 58.94 114 LEU A N 1
ATOM 854 C CA . LEU A 1 114 ? -36.227 -3.147 10.758 1.00 58.94 114 LEU A CA 1
ATOM 855 C C . LEU A 1 114 ? -35.044 -2.666 9.906 1.00 58.94 114 LEU A C 1
ATOM 857 O O . LEU A 1 114 ? -34.110 -3.430 9.697 1.00 58.94 114 LEU A O 1
ATOM 861 N N . ILE A 1 115 ? -35.030 -1.405 9.466 1.00 62.53 115 ILE A N 1
ATOM 862 C CA . ILE A 1 115 ? -33.910 -0.826 8.706 1.00 62.53 115 ILE A CA 1
ATOM 863 C C . ILE A 1 115 ? -32.636 -0.804 9.551 1.00 62.53 115 ILE A C 1
ATOM 865 O O . ILE A 1 115 ? -31.582 -1.188 9.058 1.00 62.53 115 ILE A O 1
ATOM 869 N N . LEU A 1 116 ? -32.714 -0.413 10.825 1.00 62.56 116 LEU A N 1
ATOM 870 C CA . LEU A 1 116 ? -31.558 -0.420 11.727 1.00 62.56 116 LEU A CA 1
ATOM 871 C C . LEU A 1 116 ? -31.085 -1.841 12.046 1.00 62.56 116 LEU A C 1
ATOM 873 O O . LEU A 1 116 ? -29.882 -2.079 12.138 1.00 62.56 116 LEU A O 1
ATOM 877 N N . TYR A 1 117 ? -32.009 -2.790 12.189 1.00 67.38 117 TYR A N 1
ATOM 878 C CA . TYR A 1 117 ? -31.689 -4.202 12.373 1.00 67.38 117 TYR A CA 1
ATOM 879 C C . TYR A 1 117 ? -30.980 -4.773 11.141 1.00 67.38 117 TYR A C 1
ATOM 881 O O . TYR A 1 117 ? -29.911 -5.365 11.287 1.00 67.38 117 TYR A O 1
ATOM 889 N N . LEU A 1 118 ? -31.523 -4.537 9.943 1.00 60.88 118 LEU A N 1
ATOM 890 C CA . LEU A 1 118 ? -30.926 -4.950 8.674 1.00 60.88 118 LEU A CA 1
ATOM 891 C C . LEU A 1 118 ? -29.581 -4.258 8.448 1.00 60.88 118 LEU A C 1
ATOM 893 O O . LEU A 1 118 ? -28.622 -4.924 8.094 1.00 60.88 118 LEU A O 1
ATOM 897 N N . TRP A 1 119 ? -29.462 -2.961 8.736 1.00 63.28 119 TRP A N 1
ATOM 898 C CA . TRP A 1 119 ? -28.196 -2.233 8.649 1.00 63.28 119 TRP A CA 1
ATOM 899 C C . TRP A 1 119 ? -27.148 -2.807 9.605 1.00 63.28 119 TRP A C 1
ATOM 901 O O . TRP A 1 119 ? -26.040 -3.109 9.177 1.00 63.28 119 TRP A O 1
ATOM 911 N N . LYS A 1 120 ? -27.506 -3.052 10.871 1.00 69.62 120 LYS A N 1
ATOM 912 C CA . LYS A 1 120 ? -26.609 -3.681 11.848 1.00 69.62 120 LYS A CA 1
ATOM 913 C C . LYS A 1 120 ? -26.168 -5.075 11.397 1.00 69.62 120 LYS A C 1
ATOM 915 O O . LYS A 1 120 ? -24.986 -5.380 11.480 1.00 69.62 120 LYS A O 1
ATOM 920 N N . HIS A 1 121 ? -27.083 -5.908 10.905 1.00 68.06 121 HIS A N 1
ATOM 921 C CA . HIS A 1 121 ? -26.745 -7.266 10.464 1.00 68.06 121 HIS A CA 1
ATOM 922 C C . HIS A 1 121 ? -25.952 -7.267 9.156 1.00 68.06 121 HIS A C 1
ATOM 924 O O . HIS A 1 121 ? -25.060 -8.091 9.008 1.00 68.06 121 HIS A O 1
ATOM 930 N N . SER A 1 122 ? -26.195 -6.314 8.256 1.00 68.00 122 SER A N 1
ATOM 931 C CA . SER A 1 122 ? -25.370 -6.102 7.065 1.00 68.00 122 SER A CA 1
ATOM 932 C C . SER A 1 122 ? -23.968 -5.611 7.421 1.00 68.00 122 SER A C 1
ATOM 934 O O . SER A 1 122 ? -23.009 -6.040 6.794 1.00 68.00 122 SER A O 1
ATOM 93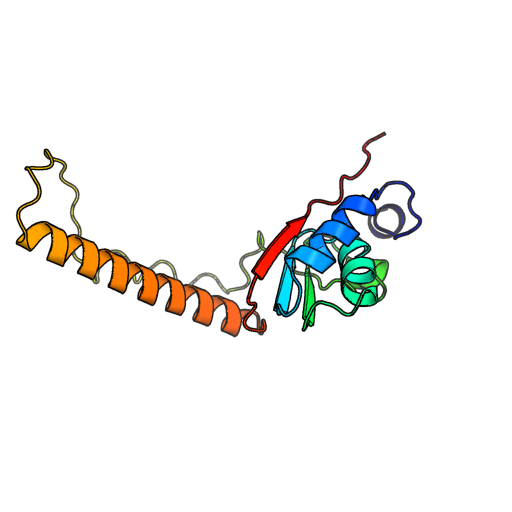6 N N . VAL A 1 123 ? -23.818 -4.756 8.440 1.00 68.44 123 VAL A N 1
ATOM 937 C CA . VAL A 1 123 ? -22.505 -4.308 8.935 1.00 68.44 123 VAL A CA 1
ATOM 938 C C . VAL A 1 123 ? -21.743 -5.454 9.599 1.00 68.44 123 VAL A C 1
ATOM 940 O O . VAL A 1 123 ? -20.557 -5.615 9.332 1.00 68.44 123 VAL A O 1
ATOM 943 N N . GLU A 1 124 ? -22.400 -6.270 10.425 1.00 69.69 124 GLU A N 1
ATOM 944 C CA . GLU A 1 124 ? -21.755 -7.448 11.021 1.00 69.69 124 GLU A CA 1
ATOM 945 C C . GLU A 1 124 ? -21.429 -8.512 9.968 1.00 69.69 124 GLU A C 1
ATOM 947 O O . GLU A 1 124 ? -20.347 -9.084 10.000 1.00 69.69 124 GLU A O 1
ATOM 952 N N . PHE A 1 125 ? -22.299 -8.719 8.977 1.00 68.44 125 PHE A N 1
ATOM 953 C CA . PHE A 1 125 ? -22.012 -9.595 7.841 1.00 68.44 125 PHE A CA 1
ATOM 954 C C . PHE A 1 125 ? -20.809 -9.096 7.036 1.00 68.44 125 PHE A C 1
ATOM 956 O O . PHE A 1 125 ? -19.889 -9.865 6.784 1.00 68.44 125 PHE A O 1
ATOM 963 N N . LEU A 1 126 ? -20.770 -7.805 6.689 1.00 58.25 126 LEU A N 1
ATOM 964 C CA . LEU A 1 126 ? -19.615 -7.198 6.025 1.00 58.25 126 LEU A CA 1
ATOM 965 C C . LEU A 1 126 ? -18.351 -7.340 6.876 1.00 58.25 126 LEU A C 1
ATOM 967 O O . LEU A 1 126 ? -17.297 -7.649 6.335 1.00 58.25 126 LEU A O 1
ATOM 971 N N . ARG A 1 127 ? -18.445 -7.181 8.201 1.00 65.81 127 ARG A N 1
ATOM 972 C CA . ARG A 1 127 ? -17.323 -7.410 9.118 1.00 65.81 127 ARG A CA 1
ATOM 973 C C . ARG A 1 127 ? -16.834 -8.858 9.051 1.00 65.81 127 ARG A C 1
ATOM 975 O O . ARG A 1 127 ? -15.628 -9.052 8.971 1.00 65.81 127 ARG A O 1
ATOM 982 N N . THR A 1 128 ? -17.729 -9.845 9.061 1.00 63.78 128 THR A N 1
ATOM 983 C CA . THR A 1 128 ? -17.362 -11.265 8.944 1.00 63.78 128 THR A CA 1
ATOM 984 C C . THR A 1 128 ? -16.743 -11.574 7.585 1.00 63.78 128 THR A C 1
ATOM 986 O O . THR A 1 128 ? -15.674 -12.161 7.547 1.00 63.78 128 THR A O 1
ATOM 989 N N . VAL A 1 129 ? -17.332 -11.100 6.483 1.00 61.16 129 VAL A N 1
ATOM 990 C CA . VAL A 1 129 ? -16.770 -11.277 5.132 1.00 61.16 129 VAL A CA 1
ATOM 991 C C . VAL A 1 129 ? -15.379 -10.649 5.027 1.00 61.16 129 VAL A C 1
ATOM 993 O O . VAL A 1 129 ? -14.470 -11.257 4.474 1.00 61.16 129 VAL A O 1
ATOM 996 N N . ILE A 1 130 ? -15.186 -9.456 5.597 1.00 61.75 130 ILE A N 1
ATOM 997 C CA . ILE A 1 130 ? -13.875 -8.799 5.648 1.00 61.75 130 ILE A CA 1
ATOM 998 C C . ILE A 1 130 ? -12.902 -9.601 6.517 1.00 61.75 130 ILE A C 1
ATOM 1000 O O . ILE A 1 130 ? -11.749 -9.741 6.139 1.00 61.75 130 ILE A O 1
ATOM 1004 N N . GLN A 1 131 ? -13.331 -10.135 7.662 1.00 62.25 131 GLN A N 1
ATOM 1005 C CA . GLN A 1 131 ? -12.476 -10.954 8.527 1.00 62.25 131 GLN A CA 1
ATOM 1006 C C . GLN A 1 131 ? -12.073 -12.276 7.871 1.00 62.25 131 GLN A C 1
ATOM 1008 O O . GLN A 1 131 ? -10.904 -12.644 7.957 1.00 62.25 131 GLN A O 1
ATOM 1013 N N . ASP A 1 132 ? -13.002 -12.950 7.196 1.00 62.44 132 ASP A N 1
ATOM 1014 C CA . ASP A 1 132 ? -12.739 -14.192 6.471 1.00 62.44 132 ASP A CA 1
ATOM 1015 C C . ASP A 1 132 ? -11.792 -13.931 5.296 1.00 62.44 132 ASP A C 1
ATOM 1017 O O . ASP A 1 132 ? -10.788 -14.626 5.168 1.00 62.44 132 ASP A O 1
ATOM 1021 N N . PHE A 1 133 ? -12.021 -12.861 4.525 1.00 60.78 133 PHE A N 1
ATOM 1022 C CA . PHE A 1 133 ? -11.108 -12.413 3.471 1.00 60.78 133 PHE A CA 1
ATOM 1023 C C . PHE A 1 133 ? -9.713 -12.102 4.039 1.00 60.78 133 PHE A C 1
ATOM 1025 O O . PHE A 1 133 ? -8.708 -12.642 3.589 1.00 60.78 133 PHE A O 1
ATOM 1032 N N . VAL A 1 134 ? -9.623 -11.292 5.095 1.00 63.44 134 VAL A N 1
ATOM 1033 C CA . VAL A 1 134 ? -8.347 -10.955 5.748 1.00 63.44 134 VAL A CA 1
ATOM 1034 C C . VAL A 1 134 ? -7.620 -12.216 6.236 1.00 63.44 134 VAL A C 1
ATOM 1036 O O . VAL A 1 134 ? -6.420 -12.356 6.003 1.00 63.44 134 VAL A O 1
ATOM 1039 N N . SER A 1 135 ? -8.334 -13.164 6.850 1.00 63.41 135 SER A N 1
ATOM 1040 C CA . SER A 1 135 ? -7.769 -14.432 7.326 1.00 63.41 135 SER A CA 1
ATOM 1041 C C . SER A 1 135 ? -7.282 -15.321 6.183 1.00 63.41 135 SER A C 1
ATOM 1043 O O . SER A 1 135 ? -6.209 -15.914 6.285 1.00 63.41 135 SER A O 1
ATOM 1045 N N . GLN A 1 136 ? -8.056 -15.422 5.106 1.00 62.72 136 GLN A N 1
ATOM 1046 C CA . GLN A 1 136 ? -7.756 -16.253 3.943 1.00 62.72 136 GLN A CA 1
ATOM 1047 C C . GLN A 1 136 ? -6.453 -15.827 3.259 1.00 62.72 136 GLN A C 1
ATOM 1049 O O . GLN A 1 136 ? -5.641 -16.668 2.882 1.00 62.72 136 GLN A O 1
ATOM 1054 N N . PHE A 1 137 ? -6.220 -14.520 3.168 1.00 60.91 137 PHE A N 1
ATOM 1055 C CA . PHE A 1 137 ? -5.017 -13.952 2.560 1.00 60.91 137 PHE A CA 1
ATOM 1056 C C . PHE A 1 137 ? -3.867 -13.735 3.558 1.00 60.91 137 PHE A C 1
ATOM 1058 O O . PHE A 1 137 ? -2.828 -13.186 3.189 1.00 60.91 137 PHE A O 1
ATOM 1065 N N . GLY A 1 138 ? -4.036 -14.135 4.827 1.00 64.19 138 GLY A N 1
ATOM 1066 C CA . GLY A 1 138 ? -3.055 -13.886 5.890 1.00 64.19 138 GLY A CA 1
ATOM 1067 C C . GLY A 1 138 ? -2.739 -12.397 6.077 1.00 64.19 138 GLY A C 1
ATOM 1068 O O . GLY A 1 138 ? -1.628 -12.040 6.476 1.00 64.19 138 GLY A O 1
ATOM 1069 N N . LEU A 1 139 ? -3.689 -11.529 5.732 1.00 68.56 139 LEU A N 1
ATOM 1070 C CA . LEU A 1 139 ? -3.545 -10.085 5.816 1.00 68.56 139 LEU A CA 1
ATOM 1071 C C . LEU A 1 139 ? -3.716 -9.637 7.268 1.00 68.56 139 LEU A C 1
ATOM 1073 O O . LEU A 1 139 ? -4.438 -10.243 8.059 1.00 68.56 139 LEU A O 1
ATOM 1077 N N . GLU A 1 140 ? -3.043 -8.553 7.639 1.00 75.75 140 GLU A N 1
ATOM 1078 C CA . GLU A 1 140 ? -3.333 -7.897 8.909 1.00 75.75 140 GLU A CA 1
ATOM 1079 C C . GLU A 1 140 ? -4.658 -7.121 8.821 1.00 75.75 140 GLU A C 1
ATOM 1081 O O . GLU A 1 140 ? -5.119 -6.745 7.745 1.00 75.75 140 GLU A O 1
ATOM 1086 N N . VAL A 1 141 ? -5.306 -6.875 9.963 1.00 81.50 141 VAL A N 1
ATOM 1087 C CA . VAL A 1 141 ? -6.464 -5.972 9.995 1.00 81.50 141 VAL A CA 1
ATOM 1088 C C . VAL A 1 141 ? -5.953 -4.542 9.845 1.00 81.50 141 VAL A C 1
ATOM 1090 O O . VAL A 1 141 ? -5.314 -4.015 10.759 1.00 81.50 141 VAL A O 1
ATOM 1093 N N . PHE A 1 142 ? -6.270 -3.916 8.718 1.00 85.44 142 PHE A N 1
ATOM 1094 C CA . PHE A 1 142 ? -5.920 -2.529 8.429 1.00 85.44 142 PHE A CA 1
ATOM 1095 C C . PHE A 1 142 ? -7.008 -1.560 8.903 1.00 85.44 142 PHE A C 1
ATOM 1097 O O . PHE A 1 142 ? -8.198 -1.871 8.875 1.00 85.44 142 PHE A O 1
ATOM 1104 N N . ASP A 1 143 ? -6.598 -0.366 9.327 1.00 90.12 143 ASP A N 1
ATOM 1105 C CA . ASP A 1 143 ? -7.518 0.722 9.673 1.00 90.12 143 ASP A CA 1
ATOM 1106 C C . ASP A 1 143 ? -7.980 1.482 8.419 1.00 90.12 143 ASP A C 1
ATOM 1108 O O . ASP A 1 143 ? -9.047 2.096 8.431 1.00 90.12 143 ASP A O 1
ATOM 1112 N N . TRP A 1 144 ? -7.167 1.450 7.357 1.00 92.00 144 TRP A N 1
ATOM 1113 C CA . TRP A 1 144 ? -7.433 2.080 6.067 1.00 92.00 144 TRP A CA 1
ATOM 1114 C C . TRP A 1 144 ? -6.946 1.217 4.908 1.00 92.00 144 TRP A C 1
ATOM 1116 O O . TRP A 1 144 ? -5.883 0.602 4.976 1.00 92.00 144 TRP A O 1
ATOM 1126 N N . ILE A 1 145 ? -7.716 1.246 3.824 1.00 90.44 145 ILE A N 1
ATOM 1127 C CA . ILE A 1 145 ? -7.324 0.721 2.521 1.00 90.44 145 ILE A CA 1
ATOM 1128 C C . ILE A 1 145 ? -7.226 1.909 1.571 1.00 90.44 145 ILE A C 1
ATOM 1130 O O . ILE A 1 145 ? -8.149 2.724 1.495 1.00 90.44 145 ILE A O 1
ATOM 1134 N N . VAL A 1 146 ? -6.111 2.006 0.862 1.00 90.25 146 VAL A N 1
ATOM 1135 C CA . VAL A 1 146 ? -5.886 2.982 -0.199 1.00 90.25 146 VAL A CA 1
ATOM 1136 C C . VAL A 1 146 ? -5.637 2.207 -1.488 1.00 90.25 146 VAL A C 1
ATOM 1138 O O . VAL A 1 146 ? -5.011 1.152 -1.478 1.00 90.25 146 VAL A O 1
ATOM 1141 N N . SER A 1 147 ? -6.158 2.711 -2.598 1.00 89.69 147 SER A N 1
ATOM 1142 C CA . SER A 1 147 ? -5.788 2.236 -3.926 1.00 89.69 147 SER A CA 1
ATOM 1143 C C . SER A 1 147 ? -5.180 3.415 -4.663 1.00 89.69 147 SER A C 1
ATOM 1145 O O . SER A 1 147 ? -5.839 4.444 -4.842 1.00 89.69 147 SER A O 1
ATOM 1147 N N . LEU A 1 148 ? -3.896 3.298 -4.979 1.00 82.56 148 LEU A N 1
ATOM 1148 C CA . LEU A 1 148 ? -3.132 4.317 -5.680 1.00 82.56 148 LEU A CA 1
ATOM 1149 C C . LEU A 1 148 ? -2.632 3.678 -6.958 1.00 82.56 148 LEU A C 1
ATOM 1151 O O . LEU A 1 148 ? -1.706 2.894 -6.905 1.00 82.56 148 LEU A O 1
ATOM 1155 N N . GLU A 1 149 ? -3.226 4.015 -8.093 1.00 70.75 149 GLU A N 1
ATOM 1156 C CA . GLU A 1 149 ? -2.639 3.636 -9.375 1.00 70.75 149 GLU A CA 1
ATOM 1157 C C . GLU A 1 149 ? -1.414 4.515 -9.628 1.00 70.75 149 GLU A C 1
ATOM 1159 O O . GLU A 1 149 ? -1.518 5.745 -9.744 1.00 70.75 149 GLU A O 1
ATOM 1164 N N . VAL A 1 150 ? -0.240 3.893 -9.701 1.00 66.38 150 VAL A N 1
ATOM 1165 C CA . VAL A 1 150 ? 0.961 4.551 -10.214 1.00 66.38 150 VAL A CA 1
ATOM 1166 C C . VAL A 1 150 ? 0.798 4.621 -11.728 1.00 66.38 150 VAL A C 1
ATOM 1168 O O . VAL A 1 150 ? 0.853 3.605 -12.409 1.00 66.38 150 VAL A O 1
ATOM 1171 N N . ALA A 1 151 ? 0.548 5.819 -12.262 1.00 55.69 151 ALA A N 1
ATOM 1172 C CA . ALA A 1 151 ? 0.339 5.988 -13.695 1.00 55.69 151 ALA A CA 1
ATOM 1173 C C . ALA A 1 151 ? 1.576 5.505 -14.471 1.00 55.69 151 ALA A C 1
ATOM 1175 O O . ALA A 1 151 ? 2.630 6.147 -14.424 1.00 55.69 151 ALA A O 1
ATOM 1176 N N . GLU A 1 152 ? 1.427 4.396 -15.198 1.00 53.38 152 GLU A N 1
ATOM 1177 C CA . GLU A 1 152 ? 2.361 4.006 -16.244 1.00 53.38 152 GLU A CA 1
ATOM 1178 C C . GLU A 1 152 ? 2.291 5.070 -17.341 1.00 53.38 152 GLU A C 1
ATOM 1180 O O . GLU A 1 152 ? 1.252 5.282 -17.976 1.00 53.38 152 GLU A O 1
ATOM 1185 N N . HIS A 1 153 ? 3.390 5.786 -17.563 1.00 42.16 153 HIS A N 1
ATOM 1186 C CA . HIS A 1 153 ? 3.483 6.687 -18.703 1.00 42.16 153 HIS A CA 1
ATOM 1187 C C . HIS A 1 153 ? 3.559 5.824 -19.971 1.00 42.16 153 HIS A C 1
ATOM 1189 O O . HIS A 1 153 ? 4.642 5.418 -20.375 1.00 42.16 153 HIS A O 1
ATOM 1195 N N . ILE A 1 154 ? 2.429 5.504 -20.610 1.00 38.81 154 ILE A N 1
ATOM 1196 C CA . ILE A 1 154 ? 2.474 4.994 -21.987 1.00 38.81 154 ILE A CA 1
ATOM 1197 C C . ILE A 1 154 ? 3.005 6.159 -22.845 1.00 38.81 154 ILE A C 1
ATOM 1199 O O . ILE A 1 154 ? 2.378 7.223 -22.832 1.00 38.81 154 ILE A O 1
ATOM 1203 N N . PRO A 1 155 ? 4.181 6.024 -23.490 1.00 43.75 155 PRO A N 1
ATOM 1204 C CA . PRO A 1 155 ? 4.802 7.111 -24.243 1.00 43.75 155 PRO A CA 1
ATOM 1205 C C . PRO A 1 155 ? 3.971 7.558 -25.451 1.00 43.75 155 PRO A C 1
ATOM 1207 O O . PRO A 1 155 ? 3.249 6.716 -26.036 1.00 43.75 155 PRO A O 1
#

Foldseek 3Di:
DLLCCLAPPNVQFDDDLVVLVVCLVVQFAWAEEEEQCRLPPSVVSSVVVVRHPHYAAEYCRVCSCVRNVNNYHYDDPVDPPDDPPDDPPPPCPPPVDDDDDDDDDDDDVVNVVVVVVVVVVVVVVVVVVVVVVCVVVVHDDTPYYHYDNRRRPPD